Protein AF-A0AAW4WYI3-F1 (afdb_monomer)

Mean predicted aligned error: 6.97 Å

Nearest PDB structures (foldseek):
  3pvs-assembly1_D  TM=8.845E-01  e=5.090E-01  Escherichia coli
  7pfo-assembly1_A  TM=6.473E-01  e=3.037E-01  Homo sapiens

Radius of gyration: 13.96 Å; Cα contacts (8 Å, |Δi|>4): 60; chains: 1; bounding box: 44×25×28 Å

Secondary structure (DSSP, 8-state):
-EE-HHHHHHHHHHHTT-HHHHHHHHHHHHHHS---TTS--EE-HHHHHHHHHHHHHHHHHTT------

Solvent-accessible surface area (backbone atoms only — not comparable to full-atom values): 3990 Å² total; per-residue (Å²): 114,47,70,40,70,66,23,50,52,52,40,50,63,74,26,72,80,40,65,68,55,35,49,54,33,51,53,46,36,62,75,74,45,70,61,46,96,87,71,37,34,72,37,40,52,65,51,48,49,50,30,46,50,55,47,52,53,52,56,51,54,73,73,62,78,68,84,80,131

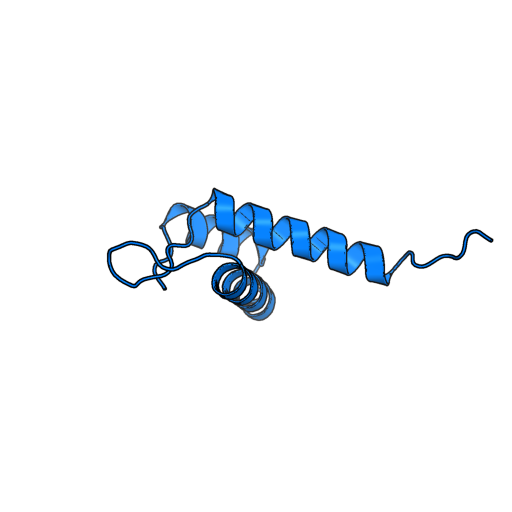Structure (mmCIF, N/CA/C/O backbone):
data_AF-A0AAW4WYI3-F1
#
_entry.id   AF-A0AAW4WYI3-F1
#
loop_
_atom_site.group_PDB
_atom_site.id
_atom_site.type_symbol
_atom_site.label_atom_id
_atom_site.label_alt_id
_atom_site.label_comp_id
_atom_site.label_asym_id
_atom_site.label_entity_id
_atom_site.label_seq_id
_atom_site.pdbx_PDB_ins_code
_atom_site.Cartn_x
_atom_site.Cartn_y
_atom_site.Cartn_z
_atom_site.occupancy
_atom_site.B_iso_or_equiv
_atom_site.auth_seq_id
_atom_site.auth_comp_id
_atom_site.auth_asym_id
_atom_site.auth_atom_id
_atom_site.pdbx_PDB_model_num
ATOM 1 N N . VAL A 1 1 ? -10.315 -7.959 4.003 1.00 88.12 1 VAL A N 1
ATOM 2 C CA . VAL A 1 1 ? -9.834 -6.712 3.378 1.00 88.12 1 VAL A CA 1
ATOM 3 C C . VAL A 1 1 ? -10.569 -6.563 2.067 1.00 88.12 1 VAL A C 1
ATOM 5 O O . VAL A 1 1 ? -10.727 -7.565 1.375 1.00 88.12 1 VAL A O 1
ATOM 8 N N . VAL A 1 2 ? -11.076 -5.376 1.778 1.00 94.56 2 VAL A N 1
ATOM 9 C CA . VAL A 1 2 ? -11.705 -5.011 0.510 1.00 94.56 2 VAL A CA 1
ATOM 10 C C . VAL A 1 2 ? -10.851 -3.901 -0.084 1.00 94.56 2 VAL A C 1
ATOM 12 O O . VAL A 1 2 ? -10.453 -2.989 0.630 1.00 94.56 2 VAL A O 1
ATOM 15 N N . LEU A 1 3 ? -10.509 -4.044 -1.357 1.00 92.56 3 LEU A N 1
ATOM 16 C CA . LEU A 1 3 ? -9.743 -3.063 -2.115 1.00 92.56 3 LEU A CA 1
ATOM 17 C C . LEU A 1 3 ? -10.668 -2.506 -3.185 1.00 92.56 3 LEU A C 1
ATOM 19 O O . LEU A 1 3 ? -11.188 -3.291 -3.9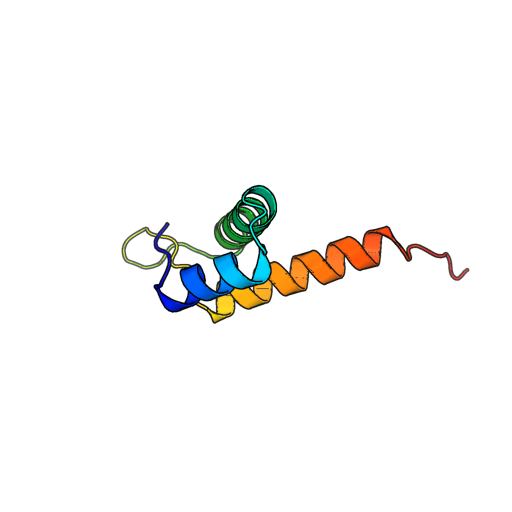95 1.00 92.56 3 LEU A O 1
ATOM 23 N N . ASP A 1 4 ? -10.837 -1.191 -3.187 1.00 94.06 4 ASP A N 1
ATOM 24 C CA . ASP A 1 4 ? -11.562 -0.511 -4.25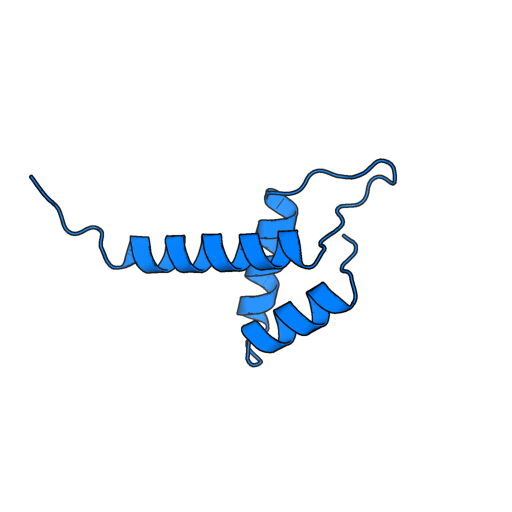2 1.00 94.06 4 ASP A CA 1
ATOM 25 C C . ASP A 1 4 ? -10.830 -0.642 -5.588 1.00 94.06 4 ASP A C 1
ATOM 27 O O . ASP A 1 4 ? -9.629 -0.922 -5.642 1.00 94.06 4 ASP A O 1
ATOM 31 N N . ALA A 1 5 ? -11.578 -0.501 -6.683 1.00 93.94 5 ALA A N 1
ATOM 32 C CA . ALA A 1 5 ? -11.031 -0.629 -8.031 1.00 93.94 5 ALA A CA 1
ATOM 33 C C . ALA A 1 5 ? -9.890 0.374 -8.258 1.00 93.94 5 ALA A C 1
ATOM 35 O O . ALA A 1 5 ? -8.789 -0.038 -8.618 1.00 93.94 5 ALA A O 1
ATOM 36 N N . ASP A 1 6 ? -10.122 1.638 -7.911 1.00 94.00 6 ASP A N 1
ATOM 37 C CA . ASP A 1 6 ? -9.154 2.726 -8.061 1.00 94.00 6 ASP A CA 1
ATOM 38 C C . ASP A 1 6 ? -7.893 2.480 -7.219 1.00 94.00 6 ASP A C 1
ATOM 40 O O . ASP A 1 6 ? -6.772 2.702 -7.672 1.00 94.00 6 ASP A O 1
ATOM 44 N N . ALA A 1 7 ? -8.054 1.936 -6.006 1.00 93.06 7 ALA A N 1
ATOM 45 C CA . ALA A 1 7 ? -6.931 1.571 -5.147 1.00 93.06 7 ALA A CA 1
ATOM 46 C C . ALA A 1 7 ? -6.096 0.426 -5.746 1.00 93.06 7 ALA A C 1
ATOM 48 O O . ALA A 1 7 ? -4.870 0.440 -5.641 1.00 93.06 7 ALA A O 1
ATOM 49 N N . LYS A 1 8 ? -6.731 -0.566 -6.387 1.00 92.19 8 LYS A N 1
ATOM 50 C CA . LYS A 1 8 ? -6.018 -1.660 -7.071 1.00 92.19 8 LYS A CA 1
ATOM 51 C C . LYS A 1 8 ? -5.219 -1.153 -8.261 1.00 92.19 8 LYS A C 1
ATOM 53 O O . LYS A 1 8 ? -4.069 -1.559 -8.405 1.00 92.19 8 LYS A O 1
ATOM 58 N N . GLU A 1 9 ? -5.827 -0.310 -9.091 1.00 92.19 9 GLU A N 1
ATOM 59 C CA . GLU A 1 9 ? -5.174 0.275 -10.266 1.00 92.19 9 GLU A CA 1
ATOM 60 C C . GLU A 1 9 ? -3.972 1.119 -9.835 1.00 92.19 9 GLU A C 1
ATOM 62 O O . GLU A 1 9 ? -2.848 0.860 -10.257 1.00 92.19 9 GLU A O 1
ATOM 67 N N . PHE A 1 10 ? -4.172 2.005 -8.858 1.00 91.75 10 PHE A N 1
ATOM 68 C CA . PHE A 1 10 ? -3.107 2.826 -8.292 1.00 91.75 10 PHE A CA 1
ATOM 69 C C . PHE A 1 10 ? -1.953 2.000 -7.702 1.00 91.75 10 PHE A C 1
ATOM 71 O O . PHE A 1 10 ? -0.780 2.280 -7.957 1.00 91.75 10 PHE A O 1
ATOM 78 N N . LEU A 1 11 ? -2.262 0.960 -6.919 1.00 89.94 11 LEU A N 1
ATOM 79 C CA . LEU A 1 11 ? -1.243 0.080 -6.345 1.00 89.94 11 LEU A CA 1
ATOM 80 C C . LEU A 1 11 ? -0.483 -0.700 -7.423 1.00 89.94 11 LEU A C 1
ATOM 82 O O . LEU A 1 11 ? 0.718 -0.911 -7.265 1.00 89.94 11 LEU A O 1
ATOM 86 N N . ALA A 1 12 ? -1.155 -1.130 -8.49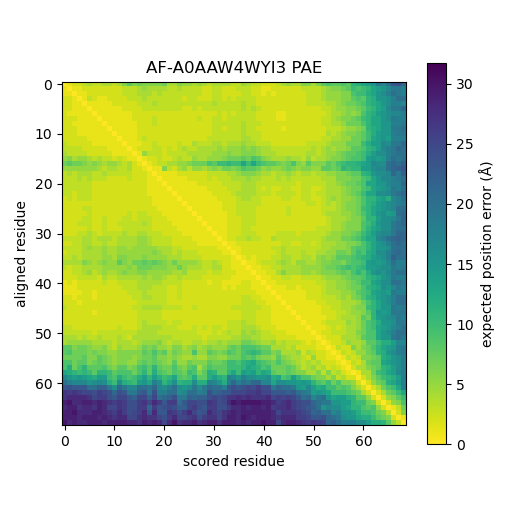3 1.00 90.62 12 ALA A N 1
ATOM 87 C CA . ALA A 1 12 ? -0.520 -1.818 -9.612 1.00 90.62 12 ALA A CA 1
ATOM 88 C C . ALA A 1 12 ? 0.429 -0.886 -10.382 1.00 90.62 12 ALA A C 1
ATOM 90 O O . ALA A 1 12 ? 1.568 -1.276 -10.653 1.00 90.62 12 ALA A O 1
ATOM 91 N N . ASP A 1 13 ? -0.008 0.346 -10.650 1.00 90.62 13 ASP A N 1
ATOM 92 C CA . ASP A 1 13 ? 0.783 1.368 -11.338 1.00 90.62 13 ASP A CA 1
ATOM 93 C C . ASP A 1 13 ? 2.036 1.737 -10.539 1.00 90.62 13 ASP A C 1
ATOM 95 O O . ASP A 1 13 ? 3.152 1.693 -11.061 1.00 90.62 13 ASP A O 1
ATOM 99 N N . ILE A 1 14 ? 1.881 2.027 -9.243 1.00 86.81 14 ILE A N 1
ATOM 100 C CA . ILE A 1 14 ? 3.010 2.379 -8.372 1.00 86.81 14 ILE A CA 1
ATOM 101 C C . ILE A 1 14 ? 3.945 1.200 -8.121 1.00 86.81 14 ILE A C 1
ATOM 103 O O . ILE A 1 14 ? 5.156 1.388 -7.988 1.00 86.81 14 ILE A O 1
ATOM 107 N N . ALA A 1 15 ? 3.418 -0.021 -8.050 1.00 86.56 15 ALA A N 1
ATOM 108 C CA . ALA A 1 15 ? 4.257 -1.198 -7.895 1.00 86.56 15 ALA A CA 1
ATOM 109 C C . ALA A 1 15 ? 5.155 -1.440 -9.117 1.00 86.56 15 ALA A C 1
ATOM 111 O O . ALA A 1 15 ? 6.173 -2.116 -8.974 1.00 86.56 15 ALA A O 1
ATOM 112 N N . GLY A 1 16 ? 4.800 -0.927 -10.303 1.00 84.62 16 GLY A N 1
ATOM 113 C CA . GLY A 1 16 ? 5.601 -1.086 -11.520 1.00 84.62 16 GLY A CA 1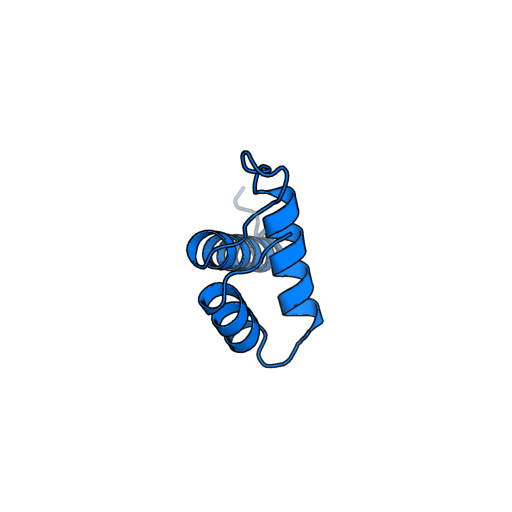
ATOM 114 C C . GLY A 1 16 ? 5.877 -2.553 -11.876 1.00 84.62 16 GLY A C 1
ATOM 115 O O . GLY A 1 16 ? 6.924 -2.871 -12.435 1.00 84.62 16 GLY A O 1
ATOM 116 N N . GLY A 1 17 ? 4.978 -3.464 -11.485 1.00 80.44 17 GLY A N 1
ATOM 117 C CA . GLY A 1 17 ? 5.148 -4.914 -11.625 1.00 80.44 17 GLY A CA 1
ATOM 118 C C . GLY A 1 17 ? 5.865 -5.626 -10.464 1.00 80.44 17 GLY A C 1
ATOM 119 O O . GLY A 1 17 ? 5.906 -6.857 -10.459 1.00 80.44 17 GLY A O 1
ATOM 120 N N . ASP A 1 18 ? 6.376 -4.918 -9.448 1.00 86.06 18 ASP A N 1
ATOM 121 C CA . ASP A 1 18 ? 6.897 -5.535 -8.217 1.00 86.06 18 ASP A CA 1
ATOM 122 C C . ASP A 1 18 ? 5.742 -5.891 -7.261 1.00 86.06 18 ASP A C 1
ATOM 124 O O . ASP A 1 18 ? 5.286 -5.085 -6.445 1.00 86.06 18 ASP A O 1
ATOM 128 N N . ALA A 1 19 ? 5.292 -7.146 -7.313 1.00 87.06 19 ALA A N 1
ATOM 129 C CA . ALA A 1 19 ? 4.230 -7.654 -6.441 1.00 87.06 19 ALA A CA 1
ATOM 130 C C . ALA A 1 19 ? 4.545 -7.507 -4.939 1.00 87.06 19 ALA A C 1
ATOM 132 O O . ALA A 1 19 ? 3.635 -7.325 -4.128 1.00 87.06 19 ALA A O 1
ATOM 133 N N . ARG A 1 20 ? 5.826 -7.536 -4.548 1.00 87.75 20 ARG A N 1
ATOM 134 C CA . ARG A 1 20 ? 6.238 -7.312 -3.156 1.00 87.75 20 ARG A CA 1
ATOM 135 C C . ARG A 1 20 ? 6.009 -5.858 -2.761 1.00 87.75 20 ARG A C 1
ATOM 137 O O . ARG A 1 20 ? 5.646 -5.582 -1.620 1.00 87.75 20 ARG A O 1
ATOM 144 N N . ALA A 1 21 ? 6.191 -4.918 -3.688 1.00 85.06 21 ALA A N 1
ATOM 145 C CA . ALA A 1 21 ? 5.928 -3.519 -3.408 1.00 85.06 21 ALA A CA 1
ATOM 146 C C . ALA A 1 21 ? 4.436 -3.261 -3.140 1.00 85.06 21 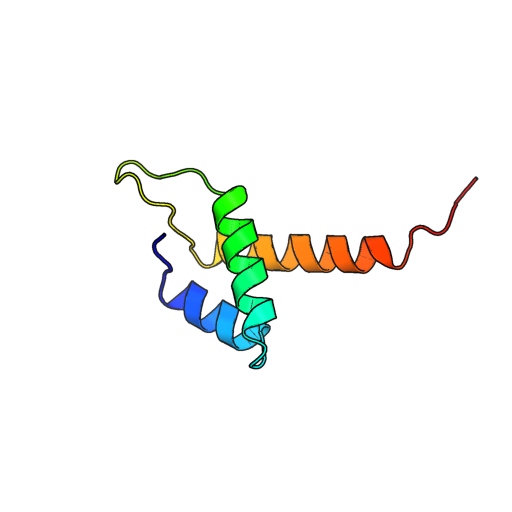ALA A C 1
ATOM 148 O O . ALA A 1 21 ? 4.126 -2.581 -2.159 1.00 85.06 21 ALA A O 1
ATOM 149 N N . ALA A 1 22 ? 3.550 -3.855 -3.944 1.00 87.75 22 ALA A N 1
ATOM 150 C CA . ALA A 1 22 ? 2.103 -3.810 -3.729 1.00 87.75 22 ALA A CA 1
ATOM 151 C C . ALA A 1 22 ? 1.697 -4.472 -2.401 1.00 87.75 22 ALA A C 1
ATOM 153 O O . ALA A 1 22 ? 0.929 -3.896 -1.630 1.00 87.75 22 ALA A O 1
ATOM 154 N N . LEU A 1 23 ? 2.255 -5.648 -2.092 1.00 90.25 23 LEU A N 1
ATOM 155 C CA . LEU A 1 23 ? 1.945 -6.375 -0.859 1.00 90.25 23 LEU A CA 1
ATOM 156 C C . LEU A 1 23 ? 2.297 -5.563 0.394 1.00 90.25 23 LEU A C 1
ATOM 158 O O . LEU A 1 23 ? 1.469 -5.448 1.292 1.00 90.25 23 LEU A O 1
ATOM 162 N N . ASN A 1 24 ? 3.479 -4.944 0.426 1.00 87.44 24 ASN A N 1
ATOM 163 C CA . ASN A 1 24 ? 3.902 -4.120 1.560 1.00 87.44 24 ASN A CA 1
ATOM 164 C C . ASN A 1 24 ? 2.974 -2.913 1.783 1.00 87.44 24 ASN A C 1
ATOM 166 O O . ASN A 1 24 ? 2.735 -2.517 2.922 1.00 87.44 24 ASN A O 1
ATOM 170 N N . ALA A 1 25 ? 2.466 -2.304 0.706 1.00 86.81 25 ALA A N 1
ATOM 171 C CA . ALA A 1 25 ? 1.526 -1.188 0.809 1.00 86.81 25 ALA A CA 1
ATOM 172 C C . ALA A 1 25 ? 0.174 -1.644 1.380 1.00 86.81 25 ALA A C 1
ATOM 174 O O . ALA A 1 25 ? -0.379 -0.976 2.251 1.00 86.81 25 ALA A O 1
ATOM 175 N N . ILE A 1 26 ? -0.316 -2.812 0.951 1.00 89.69 26 ILE A N 1
ATOM 176 C CA . ILE A 1 26 ? -1.542 -3.420 1.485 1.00 89.69 26 ILE A CA 1
ATOM 177 C C . ILE A 1 26 ? -1.363 -3.800 2.958 1.00 89.69 26 ILE A C 1
ATOM 179 O O . ILE A 1 26 ? -2.255 -3.544 3.760 1.00 89.69 26 ILE A O 1
ATOM 183 N N . GLU A 1 27 ? -0.225 -4.385 3.330 1.00 91.25 27 GLU A N 1
ATOM 184 C CA . GLU A 1 27 ? 0.065 -4.757 4.717 1.00 91.25 27 GLU A CA 1
ATOM 185 C C . GLU A 1 27 ? 0.076 -3.530 5.631 1.00 91.25 27 GLU A C 1
ATOM 187 O O . GLU A 1 27 ? -0.551 -3.544 6.691 1.00 91.25 27 GLU A O 1
ATOM 192 N N . LEU A 1 28 ? 0.702 -2.436 5.189 1.00 90.12 28 LEU A N 1
ATOM 193 C CA . LEU A 1 28 ? 0.663 -1.180 5.926 1.00 90.12 28 LEU A CA 1
ATOM 194 C C . LEU A 1 28 ? -0.769 -0.647 6.058 1.00 90.12 28 LEU A C 1
ATOM 196 O O . LEU A 1 28 ? -1.156 -0.287 7.165 1.00 90.12 28 LEU A O 1
ATOM 200 N N . GLY A 1 29 ? -1.560 -0.676 4.981 1.00 89.06 29 GLY A N 1
ATOM 201 C CA . GLY A 1 29 ? -2.967 -0.265 5.008 1.00 89.06 29 GLY A CA 1
ATOM 202 C C . GLY A 1 29 ? -3.810 -1.093 5.973 1.00 89.06 29 GLY A C 1
ATOM 203 O O . GLY A 1 29 ? -4.624 -0.558 6.716 1.00 89.06 29 GLY A O 1
ATOM 204 N N . VAL A 1 30 ? -3.567 -2.400 6.045 1.00 91.44 30 VAL A N 1
ATOM 205 C CA . VAL A 1 30 ? -4.237 -3.288 7.004 1.00 91.44 30 VAL A CA 1
ATOM 206 C C . VAL A 1 30 ? -3.858 -2.968 8.450 1.00 91.44 30 VAL A C 1
ATOM 208 O O . VAL A 1 30 ? -4.701 -3.084 9.336 1.00 91.44 30 VAL A O 1
ATOM 211 N N . LEU A 1 31 ? -2.609 -2.580 8.703 1.00 90.62 31 LEU A N 1
ATOM 212 C CA . LEU A 1 31 ? -2.136 -2.226 10.042 1.00 90.62 31 LEU A CA 1
ATOM 213 C C . LEU A 1 31 ? -2.553 -0.814 10.472 1.00 90.62 31 LEU A C 1
ATOM 215 O O . LEU A 1 31 ? -2.624 -0.551 11.671 1.00 90.62 31 LEU A O 1
ATOM 219 N N . SER A 1 32 ? -2.795 0.092 9.522 1.00 86.12 32 SER A N 1
ATOM 220 C CA . SER A 1 32 ? -3.129 1.493 9.799 1.00 86.12 32 SER A CA 1
ATOM 221 C C . SER A 1 32 ? -4.617 1.819 9.748 1.00 86.12 32 SER A C 1
ATOM 223 O O . SER A 1 32 ? -4.996 2.893 10.207 1.00 86.12 32 SER A O 1
ATOM 225 N N . THR A 1 33 ? -5.445 0.937 9.188 1.00 90.81 33 THR A N 1
ATOM 226 C CA . THR A 1 33 ? -6.868 1.207 8.954 1.00 90.81 33 THR A CA 1
ATOM 227 C C . THR A 1 33 ? -7.743 0.289 9.794 1.00 90.81 33 THR A C 1
ATOM 229 O O . THR A 1 33 ? -7.621 -0.938 9.761 1.00 90.81 33 THR A O 1
ATOM 232 N N . GLU A 1 34 ? -8.658 0.890 10.550 1.00 92.50 34 GLU A N 1
ATOM 233 C CA . GLU A 1 34 ? -9.613 0.147 11.363 1.00 92.50 34 GLU A CA 1
ATOM 234 C C . GLU A 1 34 ? -10.649 -0.589 10.502 1.00 92.50 34 GLU A C 1
ATOM 236 O O . GLU A 1 34 ? -10.909 -0.271 9.339 1.00 92.50 34 GLU A O 1
ATOM 241 N N . ARG A 1 35 ? -11.265 -1.615 11.091 1.00 93.94 35 ARG A N 1
ATOM 242 C CA . ARG A 1 35 ? -12.390 -2.308 10.459 1.00 93.94 35 ARG A CA 1
ATOM 243 C C . ARG A 1 35 ? -13.615 -1.400 10.474 1.00 93.94 35 ARG A C 1
ATOM 245 O O . ARG A 1 35 ? -13.939 -0.819 11.504 1.00 93.94 35 ARG A O 1
ATOM 252 N N . GLN A 1 36 ? -14.328 -1.346 9.357 1.00 91.69 36 GLN A N 1
ATOM 253 C CA . GLN A 1 36 ? -15.618 -0.673 9.272 1.00 91.69 36 GLN A CA 1
ATOM 254 C C . GLN A 1 36 ? -16.734 -1.516 9.914 1.00 91.69 36 GLN A C 1
ATOM 256 O O . GLN A 1 36 ? -16.509 -2.631 10.392 1.00 91.69 36 GLN A O 1
ATOM 261 N N . ALA A 1 37 ? -17.962 -0.986 9.915 1.00 91.88 37 ALA A N 1
ATOM 262 C CA . ALA A 1 37 ? -19.134 -1.614 10.532 1.00 91.88 37 ALA A C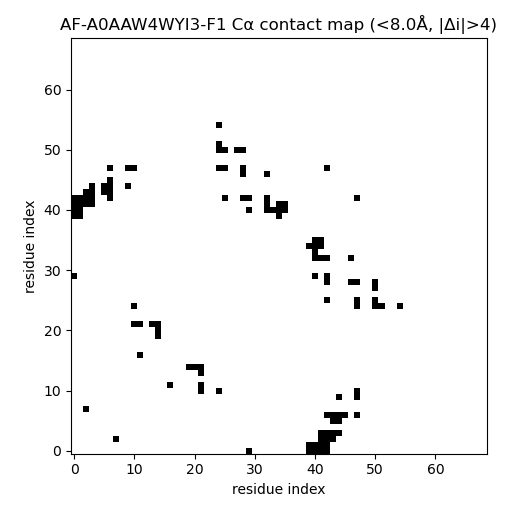A 1
ATOM 263 C C . ALA A 1 37 ? -19.474 -3.009 9.965 1.00 91.88 37 ALA A C 1
ATOM 265 O O . ALA A 1 37 ? -20.099 -3.816 10.647 1.00 91.88 37 ALA A O 1
ATOM 266 N N . ASP A 1 38 ? -19.034 -3.318 8.743 1.00 93.75 38 ASP A N 1
ATOM 267 C CA . ASP A 1 38 ? -19.171 -4.642 8.125 1.00 93.75 38 ASP A CA 1
ATOM 268 C C . ASP A 1 38 ? -18.096 -5.652 8.587 1.00 93.75 38 ASP A C 1
ATOM 270 O O . ASP A 1 38 ? -18.041 -6.786 8.105 1.00 93.75 38 ASP A O 1
ATOM 274 N N . GLY A 1 39 ? -17.218 -5.239 9.507 1.00 93.44 39 GLY A N 1
ATOM 275 C CA . GLY A 1 39 ? -16.117 -6.031 10.045 1.00 93.44 39 GLY A CA 1
ATOM 276 C C . GLY A 1 39 ? -14.915 -6.159 9.106 1.00 93.44 39 GLY A C 1
ATOM 277 O O . GLY A 1 39 ? -13.977 -6.909 9.417 1.00 93.44 39 GLY A O 1
ATOM 278 N N . LYS A 1 40 ? -14.901 -5.460 7.965 1.00 93.69 40 LYS A N 1
ATOM 279 C CA . LYS A 1 40 ? -13.820 -5.510 6.975 1.00 93.69 40 LYS A CA 1
ATOM 280 C C . LYS A 1 40 ? -12.991 -4.233 7.013 1.00 93.69 40 LYS A C 1
ATOM 282 O O . LYS A 1 40 ? -13.464 -3.160 7.354 1.00 93.69 40 LYS A O 1
ATOM 287 N N . ILE A 1 41 ? -11.722 -4.374 6.647 1.00 94.06 41 ILE A N 1
ATOM 288 C CA . ILE A 1 41 ? -10.847 -3.235 6.361 1.00 94.06 41 ILE A CA 1
ATOM 289 C C . ILE A 1 41 ? -11.050 -2.890 4.894 1.00 94.06 41 ILE A C 1
ATOM 291 O O . ILE A 1 41 ? -10.857 -3.770 4.046 1.00 94.06 41 ILE A O 1
ATOM 295 N N . HIS A 1 42 ? -11.452 -1.655 4.625 1.00 94.25 42 HIS A N 1
ATOM 296 C CA . HIS A 1 42 ? -11.610 -1.113 3.281 1.00 94.25 42 HIS A CA 1
ATOM 297 C C . HIS A 1 42 ? -10.402 -0.240 2.980 1.00 94.25 42 HIS A C 1
ATOM 299 O O . HIS A 1 42 ? -10.065 0.639 3.765 1.00 94.25 42 HIS A O 1
ATOM 305 N N . ILE A 1 43 ? -9.721 -0.549 1.885 1.00 93.31 43 ILE A N 1
ATOM 306 C CA . ILE A 1 43 ? -8.575 0.206 1.397 1.00 93.31 43 ILE A CA 1
ATOM 307 C C . ILE A 1 43 ? -9.046 0.935 0.144 1.00 93.31 43 ILE A C 1
ATOM 309 O O . ILE A 1 43 ? -9.175 0.330 -0.927 1.00 93.31 43 ILE A O 1
ATOM 313 N N . ASP A 1 44 ? -9.341 2.215 0.323 1.00 93.75 44 ASP A N 1
ATOM 314 C CA . ASP A 1 44 ? -9.650 3.156 -0.746 1.00 93.75 44 ASP A CA 1
ATOM 315 C C . ASP A 1 44 ? -8.367 3.794 -1.305 1.00 93.75 44 ASP A C 1
ATOM 317 O O . ASP A 1 44 ? -7.243 3.510 -0.865 1.00 93.75 44 ASP A O 1
ATOM 321 N N . LEU A 1 45 ? -8.529 4.633 -2.329 1.00 92.25 45 LEU A N 1
ATOM 322 C CA . LEU A 1 45 ? -7.413 5.299 -2.997 1.00 92.25 45 LEU A CA 1
ATOM 323 C C . LEU A 1 45 ? -6.620 6.202 -2.039 1.00 92.25 45 LEU A C 1
ATOM 325 O O . LEU A 1 45 ? -5.392 6.264 -2.129 1.00 92.25 45 LEU A O 1
ATOM 329 N N . GLU A 1 46 ? -7.303 6.879 -1.116 1.00 90.75 46 GLU A N 1
ATOM 330 C CA . GLU A 1 46 ? -6.683 7.758 -0.123 1.00 90.75 46 GLU A CA 1
ATOM 331 C C . GLU A 1 46 ? -5.786 6.957 0.824 1.00 90.75 46 GLU A C 1
ATOM 333 O O . GLU A 1 46 ? -4.585 7.217 0.920 1.00 90.75 46 GLU A O 1
ATOM 338 N N . THR A 1 47 ? -6.330 5.895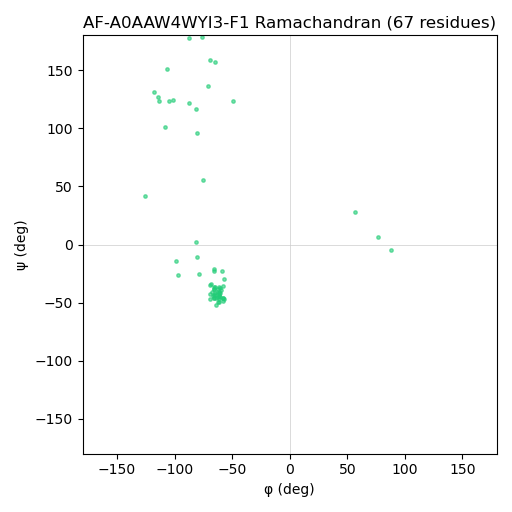 1.419 1.00 90.50 47 THR A N 1
ATOM 339 C CA . THR A 1 47 ? -5.595 4.985 2.300 1.00 90.50 47 THR A CA 1
ATOM 340 C C . THR A 1 47 ? -4.390 4.375 1.583 1.00 90.50 47 THR A C 1
ATOM 342 O O . THR A 1 47 ? -3.283 4.346 2.130 1.00 90.50 47 THR A O 1
ATOM 345 N N . ALA A 1 48 ? -4.570 3.902 0.345 1.00 90.19 48 ALA A N 1
ATOM 346 C CA . ALA A 1 48 ? -3.484 3.331 -0.450 1.00 90.19 48 ALA A CA 1
ATOM 347 C C . ALA A 1 48 ? -2.371 4.361 -0.728 1.00 90.19 48 ALA A C 1
ATOM 349 O O . ALA A 1 48 ? -1.182 4.046 -0.597 1.00 90.19 48 ALA A O 1
ATOM 350 N N . SER A 1 49 ? -2.751 5.601 -1.050 1.00 89.06 49 SER A N 1
ATOM 351 C CA . SER A 1 49 ? -1.829 6.716 -1.296 1.00 89.06 49 SER A CA 1
ATOM 352 C C . SER A 1 49 ? -1.029 7.081 -0.048 1.00 89.06 49 SER A C 1
ATOM 354 O O . SER A 1 49 ? 0.198 7.197 -0.113 1.00 89.06 49 SER A O 1
ATOM 356 N N . GLU A 1 50 ? -1.685 7.181 1.109 1.00 87.88 50 GLU A N 1
ATOM 357 C CA . GLU A 1 50 ? -1.004 7.438 2.378 1.00 87.88 50 GLU A CA 1
ATOM 358 C C . GLU A 1 50 ? 0.002 6.341 2.732 1.00 87.88 50 GLU A C 1
ATOM 360 O O . GLU A 1 50 ? 1.104 6.626 3.210 1.00 87.88 50 GLU A O 1
ATOM 365 N N . CYS A 1 51 ? -0.361 5.076 2.511 1.00 86.69 51 CYS A N 1
ATOM 366 C CA . CYS A 1 51 ? 0.512 3.944 2.807 1.00 86.69 51 CYS A CA 1
ATOM 367 C C . CYS A 1 51 ? 1.787 3.985 1.957 1.00 86.69 51 CYS A C 1
ATOM 369 O O . CYS A 1 51 ? 2.891 3.763 2.465 1.00 86.69 51 CYS A O 1
ATOM 371 N N . ILE A 1 52 ? 1.661 4.338 0.678 1.00 84.12 52 ILE A N 1
ATOM 372 C CA . ILE A 1 52 ? 2.811 4.509 -0.213 1.00 84.12 52 ILE A CA 1
ATOM 373 C C . ILE A 1 52 ? 3.676 5.695 0.225 1.00 84.12 52 ILE A C 1
ATOM 375 O O . ILE A 1 52 ? 4.893 5.540 0.338 1.00 84.12 52 ILE A O 1
ATOM 379 N N . GLN A 1 53 ? 3.086 6.849 0.549 1.00 79.75 53 GLN A N 1
ATOM 380 C CA . GLN A 1 53 ? 3.847 8.014 1.019 1.00 79.75 53 GLN A CA 1
ATOM 381 C C . GLN A 1 53 ? 4.605 7.722 2.318 1.00 79.75 53 GLN A C 1
ATOM 383 O O . GLN A 1 53 ? 5.803 7.990 2.412 1.00 79.75 53 GLN A O 1
ATOM 388 N N . LYS A 1 54 ? 3.947 7.101 3.307 1.00 74.25 54 LYS A N 1
ATOM 389 C CA . LYS A 1 54 ? 4.579 6.690 4.573 1.00 74.2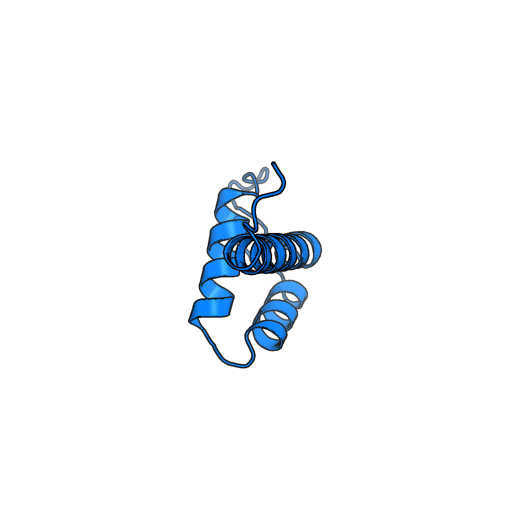5 54 LYS A CA 1
ATOM 390 C C . LYS A 1 54 ? 5.754 5.742 4.328 1.00 74.25 54 LYS A C 1
ATOM 392 O O . LYS A 1 54 ? 6.760 5.824 5.034 1.00 74.25 54 LYS A O 1
ATOM 397 N N . ARG A 1 55 ? 5.665 4.869 3.321 1.00 74.06 55 ARG A N 1
ATOM 398 C CA . ARG A 1 55 ? 6.777 4.004 2.913 1.00 74.06 55 ARG A CA 1
ATOM 399 C C . ARG A 1 55 ? 7.919 4.787 2.277 1.00 74.06 55 ARG A C 1
ATOM 401 O O . ARG A 1 55 ? 9.057 4.537 2.658 1.00 74.06 55 ARG A O 1
ATOM 408 N N . VAL A 1 56 ? 7.643 5.693 1.338 1.00 70.12 56 VAL A N 1
ATOM 409 C CA . VAL A 1 56 ? 8.679 6.537 0.715 1.00 70.12 56 VAL A CA 1
ATOM 410 C C . VAL A 1 56 ? 9.415 7.326 1.793 1.00 70.12 56 VAL A C 1
ATOM 412 O O . VAL A 1 56 ? 10.634 7.258 1.857 1.00 70.12 56 VAL A O 1
ATOM 415 N N . VAL A 1 57 ? 8.684 7.943 2.727 1.00 68.38 57 VAL A N 1
ATOM 416 C CA . VAL A 1 57 ? 9.269 8.651 3.876 1.00 68.38 57 VAL A CA 1
ATOM 417 C C . VAL A 1 57 ? 10.088 7.715 4.770 1.00 68.38 57 VAL A C 1
ATOM 419 O O . VAL A 1 57 ? 11.155 8.100 5.229 1.00 68.38 57 VAL A O 1
ATOM 422 N N . ARG A 1 58 ? 9.634 6.483 5.043 1.00 65.56 58 ARG A N 1
ATOM 423 C CA . ARG A 1 58 ? 10.435 5.508 5.813 1.00 65.56 58 ARG A CA 1
ATOM 424 C C . ARG A 1 58 ? 11.702 5.079 5.076 1.00 65.56 58 ARG A C 1
ATOM 426 O O . ARG A 1 58 ? 12.722 4.903 5.728 1.00 65.56 58 ARG A O 1
ATOM 433 N N . TYR A 1 59 ? 11.629 4.904 3.760 1.00 58.88 59 TYR A N 1
ATOM 434 C CA . TYR A 1 59 ? 12.767 4.515 2.931 1.00 58.88 59 TYR A CA 1
ATOM 435 C C . TYR A 1 59 ? 13.803 5.644 2.838 1.00 58.88 59 TYR A C 1
ATOM 437 O O . TYR A 1 59 ? 14.996 5.406 3.007 1.00 58.88 59 TYR A O 1
ATOM 445 N N . ASP A 1 60 ? 13.336 6.879 2.668 1.00 59.59 60 ASP A N 1
ATOM 446 C CA . ASP A 1 60 ? 14.155 8.093 2.658 1.00 59.59 60 ASP A CA 1
ATOM 447 C C . ASP A 1 60 ? 14.808 8.349 4.031 1.00 59.59 60 ASP A C 1
ATOM 449 O O . ASP A 1 60 ? 16.015 8.557 4.131 1.00 59.59 60 ASP A O 1
ATOM 453 N N . LYS A 1 61 ? 14.062 8.146 5.129 1.00 56.81 61 LYS A N 1
ATOM 454 C CA . LYS A 1 61 ? 14.603 8.215 6.500 1.00 56.81 61 LYS A CA 1
ATOM 455 C C . LYS A 1 61 ? 15.621 7.125 6.834 1.00 56.81 61 LYS A C 1
ATOM 457 O O . LYS A 1 61 ? 16.395 7.301 7.767 1.00 56.81 61 LYS A O 1
ATOM 462 N N . THR A 1 62 ? 15.645 6.002 6.116 1.00 53.28 62 THR A N 1
ATOM 463 C CA . THR A 1 62 ? 16.730 5.014 6.259 1.00 53.28 62 THR A CA 1
ATOM 464 C C . THR A 1 62 ? 17.997 5.383 5.483 1.00 53.28 62 THR A C 1
ATOM 466 O O . THR A 1 62 ? 19.024 4.746 5.704 1.00 53.28 62 THR A O 1
ATOM 469 N N . GLY A 1 63 ? 17.946 6.397 4.610 1.00 52.88 63 GLY A N 1
ATOM 470 C CA . GLY A 1 63 ? 19.096 6.923 3.869 1.00 52.88 63 GLY A CA 1
ATOM 471 C C . GLY A 1 63 ? 19.744 8.159 4.496 1.00 52.88 63 GLY A C 1
ATOM 472 O O . GLY A 1 63 ? 20.942 8.340 4.318 1.00 52.88 63 GLY A O 1
ATOM 473 N N . ASP A 1 64 ? 18.992 8.955 5.263 1.00 55.84 64 ASP A N 1
ATOM 474 C CA . ASP A 1 64 ? 19.461 10.251 5.781 1.00 55.84 64 ASP A CA 1
ATOM 475 C C . ASP A 1 64 ? 19.331 10.389 7.311 1.00 55.84 64 ASP A C 1
ATOM 477 O O . ASP A 1 64 ? 19.000 11.439 7.856 1.00 55.84 64 ASP A O 1
ATOM 481 N N . GLN A 1 65 ? 19.665 9.325 8.050 1.00 51.09 65 GLN A N 1
ATOM 482 C CA . GLN A 1 65 ? 20.116 9.478 9.443 1.00 51.09 65 GLN A CA 1
ATOM 483 C C . GLN A 1 65 ? 21.560 10.006 9.445 1.00 51.09 65 GLN A C 1
ATOM 485 O O . GLN A 1 65 ? 22.468 9.390 10.007 1.00 51.09 65 GLN A O 1
ATOM 490 N N . HIS A 1 66 ? 21.784 11.138 8.779 1.00 61.88 66 HIS A N 1
ATOM 491 C CA . HIS A 1 66 ? 22.979 11.927 8.984 1.00 61.88 66 HIS A CA 1
ATOM 492 C C . HIS A 1 66 ? 22.772 12.779 10.235 1.00 61.88 66 HIS A C 1
ATOM 494 O O . HIS A 1 66 ? 21.850 13.582 10.337 1.00 61.88 66 HIS A O 1
ATOM 500 N N . TYR A 1 67 ? 23.611 12.493 11.230 1.00 55.22 67 TYR A N 1
ATOM 501 C CA . TYR A 1 67 ? 23.729 13.220 12.483 1.00 55.22 67 TYR A CA 1
ATOM 502 C C . TYR A 1 67 ? 23.850 14.718 12.212 1.00 55.22 67 TYR A C 1
ATOM 504 O O . TYR A 1 67 ? 24.822 15.130 11.582 1.00 55.22 67 TYR A O 1
ATOM 512 N N . ASP A 1 68 ? 22.957 15.512 12.790 1.00 55.47 68 ASP A N 1
ATOM 513 C CA . ASP A 1 68 ? 23.378 16.816 13.283 1.00 55.47 68 ASP A CA 1
ATOM 514 C C . ASP A 1 68 ? 23.468 16.740 14.807 1.00 55.47 68 ASP A C 1
ATOM 516 O O . ASP A 1 68 ? 22.553 16.277 15.496 1.00 55.47 68 ASP A O 1
ATOM 520 N N . THR A 1 69 ? 24.669 17.076 15.272 1.00 57.56 69 THR A N 1
ATOM 521 C CA . THR A 1 69 ? 25.076 17.225 16.673 1.00 57.56 69 THR A CA 1
ATOM 522 C C . THR A 1 69 ? 24.581 18.557 17.212 1.00 57.56 69 THR A C 1
ATOM 524 O O . THR A 1 69 ? 24.550 19.526 16.423 1.00 57.56 69 THR A O 1
#

Foldseek 3Di:
DAEDPLLVVVLCVVCVPVPVSSVQLVVQLVVPADQDPVRDRYCYNVSSVVSNVVVVVVVVVVVPPPDDD

pLDDT: mean 83.21, std 13.22, range [51.09, 94.56]

Organism: NCBI:txid39491

InterPro domains:
  IPR032423 AAA C-terminal domain [PF16193] (2-69)
  IPR051314 AAA ATPase RarA/MGS1/WRNIP1 [PTHR13779] (3-69)

Sequence (69 aa):
VVLDADAKEFLADIAGGDARAALNAIELGVLSTERQADGKIHIDLETASECIQKRVVRYDKTGDQHYDT